Protein AF-A0A838THF3-F1 (afdb_monomer_lite)

pLDDT: mean 91.96, std 5.74, range [66.38, 97.25]

Radius of gyration: 15.58 Å; chains: 1; bounding box: 33×25×36 Å

Foldseek 3Di:
DVVPDDCVVCVPADADPVRHGPCPVVVVCVVCVVVDDPVLVVQLVVLVVVLVCCVVPHPDDNVVSVVVSVVSSVD

Secondary structure (DSSP, 8-state):
-GGGS-HHHHTTS-B-TTSSB--HHHHHHHHHHTTS-HHHHHHHHHHHHHHHHHHHH--S-HHHHHHHHHHHHH-

Sequence (75 aa):
TLNRLPAEATAHLPRKKDGSINGYALGIAAMQAHRFETERLVAGLEACLKANLQIVSSQLDHELILNQVVVKLLV

Structure (mmCIF, N/CA/C/O backbone):
data_AF-A0A838THF3-F1
#
_entry.id   AF-A0A838THF3-F1
#
loop_
_atom_site.group_PDB
_atom_site.id
_atom_site.type_symbol
_atom_site.label_atom_id
_atom_site.label_alt_id
_atom_site.label_comp_id
_atom_site.label_asym_id
_atom_site.label_entity_id
_atom_site.label_seq_id
_atom_site.pdbx_PDB_ins_code
_atom_site.Cartn_x
_atom_site.Cartn_y
_atom_site.Cartn_z
_atom_site.occupancy
_atom_site.B_iso_or_equiv
_atom_site.auth_seq_id
_atom_site.auth_comp_id
_atom_site.auth_asym_id
_atom_site.auth_atom_id
_atom_site.pdbx_PDB_model_num
ATOM 1 N N . THR A 1 1 ? 14.514 -6.992 -14.730 1.00 66.38 1 THR A N 1
ATOM 2 C CA . THR A 1 1 ? 14.485 -5.523 -14.552 1.00 66.38 1 THR A CA 1
ATOM 3 C C . THR A 1 1 ? 13.122 -5.009 -14.981 1.00 66.38 1 THR A C 1
ATOM 5 O O . THR A 1 1 ? 12.508 -5.644 -15.829 1.00 66.38 1 THR A O 1
ATOM 8 N N . LEU A 1 2 ? 12.635 -3.910 -14.389 1.00 76.00 2 LEU A N 1
ATOM 9 C CA . LEU A 1 2 ? 11.275 -3.360 -14.589 1.00 76.00 2 LEU A CA 1
ATOM 10 C C . LEU A 1 2 ? 10.864 -3.210 -16.063 1.00 76.00 2 LEU A C 1
ATOM 12 O O . LEU A 1 2 ? 9.719 -3.464 -16.406 1.00 76.00 2 LEU A O 1
ATOM 16 N N . ASN A 1 3 ? 11.818 -2.900 -16.942 1.00 76.56 3 ASN A N 1
ATOM 17 C CA . ASN A 1 3 ? 11.597 -2.749 -18.385 1.00 76.56 3 ASN A CA 1
ATOM 18 C C . ASN A 1 3 ? 11.232 -4.057 -19.119 1.00 76.56 3 ASN A C 1
ATOM 20 O O . ASN A 1 3 ? 10.953 -4.018 -20.310 1.00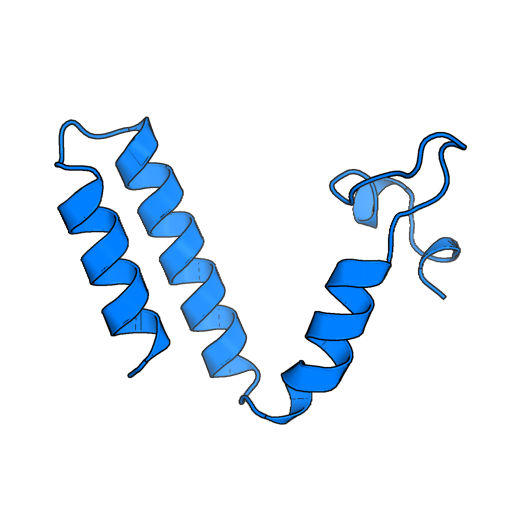 76.56 3 ASN A O 1
ATOM 24 N N . ARG A 1 4 ? 11.285 -5.216 -18.446 1.00 82.88 4 ARG A N 1
ATOM 25 C CA . ARG A 1 4 ? 10.873 -6.519 -19.001 1.00 82.88 4 ARG A CA 1
ATOM 26 C C . ARG A 1 4 ? 9.417 -6.869 -18.683 1.00 82.88 4 ARG A C 1
ATOM 28 O O . ARG A 1 4 ? 8.945 -7.903 -19.142 1.00 82.88 4 ARG A O 1
ATOM 35 N N . LEU A 1 5 ? 8.747 -6.067 -17.855 1.00 86.44 5 LEU A N 1
ATOM 36 C CA . LEU A 1 5 ? 7.335 -6.255 -17.547 1.00 86.44 5 LEU A CA 1
ATOM 37 C C . LEU A 1 5 ? 6.463 -5.764 -18.715 1.00 86.44 5 LEU A C 1
ATOM 39 O O . LEU A 1 5 ? 6.880 -4.850 -19.432 1.00 86.44 5 LEU A O 1
ATOM 43 N N . PRO A 1 6 ? 5.254 -6.327 -18.889 1.00 90.38 6 PRO A N 1
ATOM 44 C CA . PRO A 1 6 ? 4.280 -5.826 -19.851 1.00 90.38 6 PRO A CA 1
ATOM 45 C C . PRO A 1 6 ? 3.965 -4.340 -19.648 1.00 90.38 6 PRO A C 1
ATOM 47 O O . PRO A 1 6 ? 4.066 -3.802 -18.538 1.00 90.38 6 PRO A O 1
ATOM 50 N N . ALA A 1 7 ? 3.543 -3.675 -20.724 1.00 87.25 7 ALA A N 1
ATOM 51 C CA . ALA A 1 7 ? 3.198 -2.259 -20.680 1.00 87.25 7 ALA A CA 1
ATOM 52 C C . ALA A 1 7 ? 2.047 -1.984 -19.699 1.00 87.25 7 ALA A C 1
ATOM 54 O O . ALA A 1 7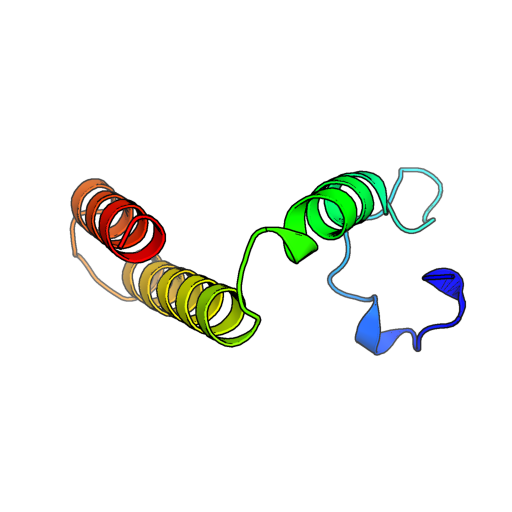 ? 2.111 -0.997 -18.967 1.00 87.25 7 ALA A O 1
ATOM 55 N N . GLU A 1 8 ? 1.049 -2.874 -19.606 1.00 89.88 8 GLU A N 1
ATOM 56 C CA . GLU A 1 8 ? -0.076 -2.684 -18.681 1.00 89.88 8 GLU A CA 1
ATOM 57 C C . GLU A 1 8 ? 0.391 -2.716 -17.218 1.00 89.88 8 GLU A C 1
ATOM 59 O O . GLU A 1 8 ? -0.019 -1.890 -16.403 1.00 89.88 8 GLU A O 1
ATOM 64 N N . ALA A 1 9 ? 1.329 -3.612 -16.900 1.00 86.25 9 ALA A N 1
ATOM 65 C CA . ALA A 1 9 ? 1.876 -3.779 -15.555 1.00 86.25 9 ALA A CA 1
ATOM 66 C C . ALA A 1 9 ? 2.730 -2.587 -15.088 1.00 86.25 9 ALA A C 1
ATOM 68 O O . ALA A 1 9 ? 2.980 -2.437 -13.895 1.00 86.25 9 ALA A O 1
ATOM 69 N N . THR A 1 10 ? 3.182 -1.731 -16.008 1.00 89.69 10 THR A N 1
ATOM 70 C CA . THR A 1 10 ? 4.017 -0.557 -15.698 1.00 89.69 10 THR A CA 1
ATOM 71 C C . THR A 1 10 ? 3.329 0.771 -16.007 1.00 89.69 10 THR A C 1
ATOM 73 O O . THR A 1 10 ? 3.907 1.828 -15.758 1.00 89.69 10 THR A O 1
ATOM 76 N N . ALA A 1 11 ? 2.088 0.745 -16.507 1.00 89.38 11 ALA A N 1
ATOM 77 C CA . ALA A 1 11 ? 1.357 1.932 -16.954 1.00 89.38 11 ALA A CA 1
ATOM 78 C C . ALA A 1 11 ? 1.124 2.966 -15.841 1.00 89.38 11 ALA A C 1
ATOM 80 O O . ALA A 1 11 ? 1.166 4.165 -16.098 1.00 89.38 11 ALA A O 1
ATOM 81 N N . HIS A 1 12 ? 0.920 2.500 -14.608 1.00 86.50 12 HIS A N 1
ATOM 82 C CA . HIS A 1 12 ? 0.675 3.335 -13.431 1.00 86.50 12 HIS A CA 1
ATOM 83 C C . HIS A 1 12 ? 1.965 3.836 -12.757 1.00 86.50 12 HIS A C 1
ATOM 85 O O . HIS A 1 12 ? 1.898 4.626 -11.816 1.00 86.50 12 HIS A O 1
ATOM 91 N N . LEU A 1 13 ? 3.142 3.371 -13.194 1.00 89.44 13 LEU A N 1
ATOM 92 C CA . LEU A 1 13 ? 4.408 3.752 -12.574 1.00 89.44 13 LEU A CA 1
ATOM 93 C C . LEU A 1 13 ? 4.847 5.152 -13.028 1.00 89.44 13 LEU A C 1
ATOM 95 O O . LEU A 1 13 ? 4.696 5.504 -14.202 1.00 89.44 1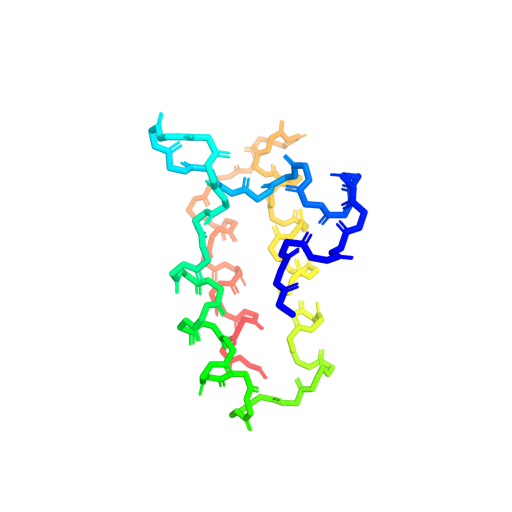3 LEU A O 1
ATOM 99 N N . PRO A 1 14 ? 5.456 5.948 -12.129 1.00 90.19 14 PRO A N 1
ATOM 100 C CA . PRO A 1 14 ? 5.971 7.261 -12.482 1.00 90.19 14 PRO A CA 1
ATOM 101 C C . PRO A 1 14 ? 7.056 7.148 -13.557 1.00 90.19 14 PRO A C 1
ATOM 103 O O . PRO A 1 14 ? 7.883 6.233 -13.543 1.00 90.19 14 PRO A O 1
ATOM 106 N N . ARG A 1 15 ? 7.087 8.116 -14.475 1.00 91.56 15 ARG A N 1
ATOM 107 C CA . ARG A 1 15 ? 8.082 8.199 -15.552 1.00 91.56 15 ARG A CA 1
ATOM 108 C C . ARG A 1 15 ? 9.020 9.377 -15.344 1.00 91.56 15 ARG A C 1
ATOM 110 O O . ARG A 1 15 ? 8.651 10.395 -14.762 1.00 91.56 15 ARG A O 1
ATOM 117 N N . LYS A 1 16 ? 10.253 9.229 -15.816 1.00 90.38 16 LYS A N 1
ATOM 118 C CA . LYS A 1 16 ? 11.205 10.334 -15.940 1.00 90.38 16 LYS A CA 1
ATOM 119 C C . LYS A 1 16 ? 10.861 11.178 -17.172 1.00 90.38 16 LYS A C 1
ATOM 121 O O . LYS A 1 16 ? 10.069 10.772 -18.020 1.00 90.38 16 LYS A O 1
ATOM 126 N N . LYS A 1 17 ? 11.507 12.341 -17.296 1.00 91.81 17 LYS A N 1
ATOM 127 C CA . LYS A 1 17 ? 11.342 13.251 -18.446 1.00 91.81 17 LYS A CA 1
ATOM 128 C C . LYS A 1 17 ? 11.704 12.606 -19.792 1.00 91.81 17 LYS A C 1
ATOM 130 O O . LYS A 1 17 ? 11.159 13.001 -20.809 1.00 91.81 17 LYS A O 1
ATOM 135 N N . ASP A 1 18 ? 12.595 11.616 -19.785 1.00 90.75 18 ASP A N 1
ATOM 136 C CA . ASP A 1 18 ? 13.006 10.839 -20.965 1.00 90.75 18 ASP A CA 1
ATOM 137 C C . ASP A 1 18 ? 12.039 9.684 -21.317 1.00 90.75 18 ASP A C 1
ATOM 139 O O . ASP A 1 18 ? 12.317 8.893 -22.214 1.00 90.75 18 ASP A O 1
ATOM 143 N N . GLY A 1 19 ? 10.913 9.556 -20.604 1.00 86.56 19 GLY A N 1
ATOM 144 C CA . GLY A 1 19 ? 9.902 8.516 -20.819 1.00 86.56 19 GLY A CA 1
ATOM 145 C C . GLY A 1 19 ? 10.212 7.164 -20.167 1.00 86.56 19 GLY A C 1
ATOM 146 O O . GLY A 1 19 ? 9.324 6.302 -20.099 1.00 86.56 19 GLY A O 1
ATOM 147 N N . SER A 1 20 ? 11.422 6.972 -19.633 1.00 87.88 20 SER A N 1
ATOM 148 C CA . SER A 1 20 ? 11.796 5.756 -18.905 1.00 87.88 20 SER A CA 1
ATOM 149 C C . SER A 1 20 ? 11.091 5.660 -17.544 1.00 87.88 20 SER A C 1
ATOM 151 O O . SER A 1 20 ? 10.671 6.663 -16.961 1.00 87.88 20 SER A O 1
ATOM 153 N N . ILE A 1 21 ? 10.946 4.440 -17.014 1.00 90.62 21 ILE A N 1
ATOM 154 C CA . ILE A 1 21 ? 10.320 4.212 -15.703 1.00 90.62 21 ILE A CA 1
ATOM 155 C C . ILE A 1 21 ? 11.205 4.801 -14.595 1.00 90.62 21 ILE A C 1
ATOM 157 O O . ILE A 1 21 ? 12.402 4.510 -14.498 1.00 90.62 21 ILE A O 1
ATOM 161 N N . ASN A 1 22 ? 10.607 5.597 -13.709 1.00 91.31 22 ASN A N 1
ATOM 162 C CA . ASN A 1 22 ? 11.254 6.058 -12.491 1.00 91.31 22 ASN A CA 1
ATOM 163 C C . ASN A 1 22 ? 11.136 4.993 -11.389 1.00 91.31 22 ASN A C 1
ATOM 165 O O . ASN A 1 22 ? 10.204 4.991 -10.589 1.00 91.31 22 ASN A O 1
ATOM 169 N N . GLY A 1 23 ? 12.114 4.089 -11.338 1.00 89.88 23 GLY A N 1
ATOM 170 C CA . GLY A 1 23 ? 12.170 3.024 -10.336 1.00 89.88 23 GLY A CA 1
ATOM 171 C C . GLY A 1 23 ? 12.717 3.433 -8.964 1.00 89.88 23 GLY A C 1
ATOM 172 O O . GLY A 1 23 ? 12.837 2.562 -8.112 1.00 89.88 23 GLY A O 1
ATOM 173 N N . TYR A 1 24 ? 13.080 4.701 -8.728 1.00 90.62 24 TYR A N 1
ATOM 174 C CA . TYR A 1 24 ? 13.788 5.101 -7.501 1.00 90.62 24 TYR A CA 1
ATOM 175 C C . TYR A 1 24 ? 12.988 4.788 -6.230 1.00 90.62 24 TYR A C 1
ATOM 177 O O . TYR A 1 24 ? 13.467 4.057 -5.365 1.00 90.62 24 TYR A O 1
ATOM 185 N N . ALA A 1 25 ? 11.744 5.269 -6.148 1.00 89.75 25 ALA A N 1
ATOM 186 C CA . ALA A 1 25 ? 10.879 5.028 -4.992 1.00 89.75 25 ALA A CA 1
ATOM 187 C C . ALA A 1 25 ? 10.592 3.531 -4.787 1.00 89.75 25 ALA A C 1
ATOM 189 O O . ALA A 1 25 ? 10.615 3.046 -3.658 1.00 89.75 25 ALA A O 1
ATOM 190 N N . LEU A 1 26 ? 10.403 2.784 -5.881 1.00 89.38 26 LEU A N 1
ATOM 191 C CA . LEU A 1 26 ? 10.203 1.337 -5.825 1.00 89.38 26 LEU A CA 1
ATOM 192 C C . LEU A 1 26 ? 11.455 0.607 -5.321 1.00 89.38 26 LEU A C 1
ATOM 194 O O . LEU A 1 26 ? 11.340 -0.346 -4.561 1.00 89.38 26 LEU A O 1
ATOM 198 N N . GLY A 1 27 ? 12.649 1.076 -5.694 1.00 91.69 27 GLY A N 1
ATOM 199 C CA . GLY A 1 27 ? 13.915 0.565 -5.174 1.00 91.69 27 GLY A CA 1
ATOM 200 C C . GLY A 1 27 ? 14.052 0.783 -3.667 1.00 91.69 27 GLY A C 1
ATOM 201 O O . GLY A 1 27 ? 14.395 -0.154 -2.951 1.00 91.69 27 GLY A O 1
ATOM 202 N N . ILE A 1 28 ? 13.719 1.981 -3.168 1.00 94.12 28 ILE A N 1
ATOM 203 C CA . ILE A 1 28 ? 13.685 2.256 -1.721 1.00 94.12 28 ILE A CA 1
ATOM 204 C C . ILE A 1 28 ? 12.694 1.326 -1.014 1.00 94.12 28 ILE A C 1
ATOM 206 O O . ILE A 1 28 ? 13.053 0.701 -0.017 1.00 94.12 28 ILE A O 1
ATOM 210 N N . ALA A 1 29 ? 11.477 1.187 -1.547 1.00 91.81 29 ALA A N 1
ATOM 211 C CA . ALA A 1 29 ? 10.461 0.306 -0.980 1.00 91.81 29 ALA A CA 1
ATOM 212 C C . ALA A 1 29 ? 10.930 -1.158 -0.949 1.00 91.81 29 ALA A C 1
ATOM 214 O O . ALA A 1 29 ? 10.838 -1.807 0.089 1.00 91.81 29 ALA A O 1
ATOM 215 N N . ALA A 1 30 ? 11.519 -1.657 -2.040 1.00 91.94 30 ALA A N 1
ATOM 216 C CA . ALA A 1 30 ? 12.047 -3.018 -2.118 1.00 91.94 30 ALA A CA 1
ATOM 217 C C . ALA A 1 30 ? 13.158 -3.267 -1.085 1.00 91.94 30 ALA A C 1
ATOM 219 O O . ALA A 1 30 ? 13.185 -4.318 -0.448 1.00 91.94 30 ALA A O 1
ATOM 220 N N . MET A 1 31 ? 14.035 -2.281 -0.857 1.00 94.81 31 MET A N 1
ATOM 221 C CA . MET A 1 31 ? 15.069 -2.367 0.178 1.00 94.81 31 MET A CA 1
ATOM 222 C C . MET A 1 31 ? 14.500 -2.437 1.597 1.00 94.81 31 MET A C 1
ATOM 224 O O . MET A 1 31 ? 15.186 -2.939 2.476 1.00 94.81 31 MET A O 1
ATOM 228 N N . GLN A 1 32 ? 13.281 -1.953 1.846 1.00 94.94 32 GLN A N 1
ATOM 229 C CA . GLN A 1 32 ? 12.645 -1.986 3.170 1.00 94.94 32 GLN A CA 1
ATOM 230 C C . GLN A 1 32 ? 11.612 -3.108 3.325 1.00 94.94 32 GLN A C 1
ATOM 232 O O . GLN A 1 32 ? 11.284 -3.467 4.451 1.00 94.94 32 GLN A O 1
ATOM 237 N N . ALA A 1 33 ? 11.123 -3.682 2.223 1.00 93.88 33 ALA A N 1
ATOM 238 C CA . ALA A 1 33 ? 10.027 -4.651 2.220 1.00 93.88 33 ALA A CA 1
ATOM 239 C C . ALA A 1 33 ? 10.302 -5.879 3.101 1.00 93.88 33 ALA A C 1
ATOM 241 O O . ALA A 1 33 ? 9.400 -6.351 3.778 1.00 93.88 33 ALA A O 1
ATOM 242 N N . HIS A 1 34 ? 11.558 -6.335 3.172 1.00 94.31 34 HIS A N 1
ATOM 243 C CA . HIS A 1 34 ? 11.971 -7.476 4.002 1.00 94.31 34 HIS A CA 1
ATOM 244 C C . HIS A 1 34 ? 11.759 -7.278 5.515 1.00 94.31 34 HIS A C 1
ATOM 246 O O . HIS A 1 34 ? 11.911 -8.224 6.279 1.00 94.31 34 HIS A O 1
ATOM 252 N N . ARG A 1 35 ? 11.463 -6.053 5.964 1.00 94.88 35 ARG A N 1
ATOM 253 C CA . ARG A 1 35 ? 11.186 -5.735 7.372 1.00 94.88 35 ARG A CA 1
ATOM 254 C C . ARG A 1 35 ? 9.735 -5.997 7.769 1.00 94.88 35 ARG A C 1
ATOM 256 O O . ARG A 1 35 ? 9.391 -5.822 8.935 1.00 94.88 35 ARG A O 1
ATOM 263 N N . PHE A 1 36 ? 8.886 -6.352 6.811 1.00 94.44 36 PHE A N 1
ATOM 264 C CA . PHE A 1 36 ? 7.458 -6.531 7.007 1.00 94.44 36 PHE A CA 1
ATOM 265 C C . PHE A 1 36 ? 7.024 -7.869 6.425 1.00 94.44 36 PHE A C 1
ATOM 267 O O . PHE A 1 36 ? 7.438 -8.246 5.330 1.00 94.44 36 PHE A O 1
ATOM 274 N N . GLU A 1 37 ? 6.137 -8.555 7.138 1.00 95.12 37 GLU A N 1
ATOM 275 C CA . GLU A 1 37 ? 5.435 -9.702 6.577 1.00 95.12 37 GLU A CA 1
ATOM 276 C C . GLU A 1 37 ? 4.583 -9.265 5.384 1.00 95.12 37 GLU A C 1
ATOM 278 O O . GLU A 1 37 ? 4.003 -8.173 5.373 1.00 95.12 37 GLU A O 1
ATOM 283 N N . THR A 1 38 ? 4.476 -10.136 4.379 1.00 94.56 38 THR A N 1
ATOM 284 C CA . THR A 1 38 ? 3.724 -9.825 3.151 1.00 94.56 38 THR A CA 1
ATOM 285 C C . THR A 1 38 ? 2.263 -9.501 3.467 1.00 94.56 38 THR A C 1
ATOM 287 O O . THR A 1 38 ? 1.716 -8.543 2.927 1.00 94.56 38 THR A O 1
ATOM 290 N N . GLU A 1 39 ? 1.655 -10.232 4.403 1.00 95.44 39 GLU A N 1
ATOM 291 C CA . GLU A 1 39 ? 0.282 -9.989 4.865 1.00 95.44 39 GLU A CA 1
ATOM 292 C C . GLU A 1 39 ? 0.110 -8.577 5.440 1.00 95.44 39 GLU A C 1
ATOM 294 O O . GLU A 1 39 ? -0.888 -7.910 5.168 1.00 95.44 39 GLU A O 1
ATOM 299 N N . ARG A 1 40 ? 1.120 -8.071 6.160 1.00 94.31 40 ARG A N 1
ATOM 300 C CA . ARG A 1 40 ? 1.100 -6.716 6.723 1.00 94.31 40 ARG A CA 1
ATOM 301 C C . ARG A 1 40 ? 1.185 -5.645 5.637 1.00 94.31 40 ARG A C 1
ATOM 303 O O . ARG A 1 40 ? 0.501 -4.628 5.724 1.00 94.31 40 ARG A O 1
ATOM 310 N N . LEU A 1 41 ? 1.985 -5.877 4.595 1.00 94.69 41 LEU A N 1
ATOM 311 C CA . LEU A 1 41 ? 2.062 -4.978 3.438 1.00 94.69 41 LEU A CA 1
ATOM 312 C C . LEU A 1 41 ? 0.732 -4.928 2.672 1.00 94.69 41 LEU A C 1
ATOM 314 O O . LEU A 1 41 ? 0.293 -3.845 2.283 1.00 94.69 41 LEU A O 1
ATOM 318 N N . VAL A 1 42 ? 0.076 -6.079 2.495 1.00 95.62 42 VAL A N 1
ATOM 319 C CA . VAL A 1 42 ? -1.246 -6.173 1.855 1.00 95.62 42 VAL A CA 1
ATOM 320 C C . VAL A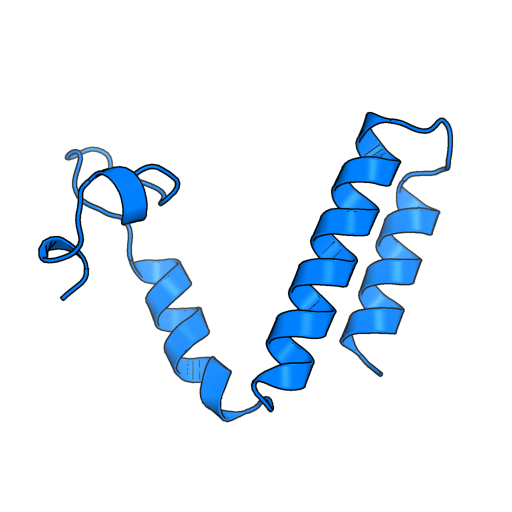 1 42 ? -2.297 -5.424 2.675 1.00 95.62 42 VAL A C 1
ATOM 322 O O . VAL A 1 42 ? -2.964 -4.541 2.137 1.00 95.62 42 VAL A O 1
ATOM 325 N N . ALA A 1 43 ? -2.381 -5.688 3.981 1.00 95.69 43 ALA A N 1
ATOM 326 C CA . ALA A 1 43 ? -3.330 -5.016 4.868 1.00 95.69 43 ALA A CA 1
ATOM 327 C C . ALA A 1 43 ? -3.132 -3.488 4.888 1.00 95.69 43 ALA A C 1
ATOM 329 O O . ALA A 1 43 ? -4.100 -2.722 4.858 1.00 95.69 43 ALA A O 1
ATOM 330 N N . GLY A 1 44 ? -1.878 -3.025 4.880 1.00 95.56 44 GLY A N 1
ATOM 331 C CA . GLY A 1 44 ? -1.566 -1.601 4.797 1.00 95.56 44 GLY A CA 1
ATOM 332 C C . GLY A 1 44 ? -2.028 -0.960 3.484 1.00 95.56 44 GLY A C 1
ATOM 333 O O . GLY A 1 44 ? -2.603 0.130 3.495 1.00 95.56 44 GLY A O 1
ATOM 334 N N . LEU A 1 45 ? -1.844 -1.648 2.353 1.00 95.50 45 LEU A N 1
ATOM 335 C CA . LEU A 1 45 ? -2.322 -1.177 1.053 1.00 95.50 45 LEU A CA 1
ATOM 336 C C . LEU A 1 45 ? -3.856 -1.095 1.002 1.00 95.50 45 LEU A C 1
ATOM 338 O O . LEU A 1 45 ? -4.401 -0.101 0.517 1.00 95.50 45 LEU A O 1
ATOM 342 N N . GLU A 1 46 ? -4.557 -2.093 1.541 1.00 97.06 46 GLU A N 1
ATOM 343 C CA . GLU A 1 46 ? -6.022 -2.097 1.639 1.00 97.06 46 GLU A CA 1
ATOM 344 C C . GLU A 1 46 ? -6.546 -0.954 2.520 1.00 97.06 46 GLU A C 1
ATOM 346 O O . GLU A 1 46 ? -7.534 -0.298 2.171 1.00 97.06 46 GLU A O 1
ATOM 351 N N . ALA A 1 47 ? -5.867 -0.659 3.634 1.00 97.25 47 ALA A N 1
ATOM 352 C CA . ALA A 1 47 ? -6.202 0.474 4.492 1.00 97.25 47 ALA A CA 1
ATOM 353 C C . ALA A 1 47 ? -6.071 1.811 3.743 1.00 97.25 47 ALA A C 1
ATOM 355 O O . ALA A 1 47 ? -6.982 2.643 3.816 1.00 97.25 47 ALA A O 1
ATOM 356 N N . CYS A 1 48 ? -4.991 1.991 2.977 1.00 96.75 48 CYS A N 1
ATOM 357 C CA . CYS A 1 48 ? -4.794 3.160 2.119 1.00 96.75 48 CYS A CA 1
ATOM 358 C C . CYS A 1 48 ? -5.871 3.263 1.029 1.00 96.75 48 CYS A C 1
ATOM 360 O O . CYS A 1 48 ? -6.409 4.347 0.803 1.00 96.75 48 CYS A O 1
ATOM 362 N N . LEU A 1 49 ? -6.236 2.150 0.383 1.00 96.44 49 LEU A N 1
ATOM 363 C CA . LEU A 1 49 ? -7.290 2.125 -0.635 1.00 96.44 49 LEU A CA 1
ATOM 364 C C . LEU A 1 49 ? -8.649 2.532 -0.051 1.00 96.44 49 LEU A C 1
ATOM 366 O O . LEU A 1 49 ? -9.342 3.378 -0.619 1.00 96.44 49 LEU A O 1
ATOM 370 N N . LYS A 1 50 ? -9.017 1.971 1.106 1.00 96.62 50 LYS A N 1
ATOM 371 C CA . LYS A 1 50 ? -10.264 2.314 1.801 1.00 96.62 50 LYS A CA 1
ATOM 372 C C . LYS A 1 50 ? -10.311 3.794 2.174 1.00 96.62 50 LYS A C 1
ATOM 374 O O . LYS A 1 50 ? -11.348 4.427 1.996 1.00 96.62 50 LYS A O 1
ATOM 379 N N . ALA A 1 51 ? -9.204 4.343 2.663 1.00 97.12 51 ALA A N 1
ATOM 380 C CA . ALA A 1 51 ? -9.113 5.756 3.000 1.00 97.12 51 ALA A CA 1
ATOM 381 C C . ALA A 1 51 ? -9.218 6.654 1.767 1.00 97.12 51 ALA A C 1
ATOM 383 O O . ALA A 1 51 ? -9.970 7.622 1.792 1.00 97.12 51 ALA A O 1
ATOM 384 N N . ASN A 1 52 ? -8.542 6.300 0.670 1.00 96.56 52 ASN A N 1
ATOM 385 C CA . ASN A 1 52 ? -8.653 7.024 -0.593 1.00 96.56 52 ASN A CA 1
ATOM 386 C C . ASN A 1 52 ? -10.111 7.091 -1.070 1.00 96.56 52 ASN A C 1
ATOM 388 O O . ASN A 1 52 ? -10.588 8.167 -1.415 1.00 96.56 52 ASN A O 1
ATOM 392 N N . LEU A 1 53 ? -10.840 5.969 -1.015 1.00 96.94 53 LEU A N 1
ATOM 393 C CA . LEU A 1 53 ? -12.271 5.945 -1.331 1.00 96.94 53 LEU A CA 1
ATOM 394 C C . LEU A 1 53 ? -13.074 6.866 -0.403 1.00 96.94 53 LEU A C 1
ATOM 396 O O . LEU A 1 53 ? -13.846 7.683 -0.888 1.00 96.94 53 LEU A O 1
ATOM 400 N N . GLN A 1 54 ? -12.857 6.795 0.913 1.00 96.69 54 GLN A N 1
ATOM 401 C CA . GLN A 1 54 ? -13.554 7.656 1.876 1.00 96.69 54 GLN A CA 1
ATOM 402 C C . GLN A 1 54 ? -13.297 9.148 1.637 1.00 96.69 54 GLN A C 1
ATOM 404 O O . GLN A 1 54 ? -14.238 9.935 1.708 1.00 96.69 54 GLN A O 1
ATOM 409 N N . ILE A 1 55 ? -12.059 9.533 1.323 1.00 96.31 55 ILE A N 1
ATOM 410 C CA . ILE A 1 55 ? -11.680 10.928 1.053 1.00 96.31 55 ILE A CA 1
ATOM 411 C C . ILE A 1 55 ? -12.463 11.491 -0.139 1.00 96.31 55 ILE A C 1
ATOM 413 O O . ILE A 1 55 ? -12.899 12.639 -0.089 1.00 96.31 55 ILE A O 1
ATOM 417 N N . VAL A 1 56 ? -12.654 10.695 -1.197 1.00 96.19 56 VAL A N 1
ATOM 418 C CA . VAL A 1 56 ? -13.293 11.161 -2.443 1.00 96.19 56 VAL A CA 1
ATOM 419 C C . VAL A 1 56 ? -14.803 10.938 -2.490 1.00 96.19 56 VAL A C 1
ATOM 421 O O . VAL A 1 56 ? -15.482 11.586 -3.283 1.00 96.19 56 VAL A O 1
ATOM 424 N N . SER A 1 57 ? -15.338 10.015 -1.688 1.00 95.38 57 SER A N 1
ATOM 425 C CA . SER A 1 57 ? -16.741 9.591 -1.776 1.00 95.38 57 SER A CA 1
ATOM 426 C C . SER A 1 57 ? -17.581 9.922 -0.543 1.00 95.38 57 SER A C 1
ATOM 428 O O . SER A 1 57 ? -18.766 9.589 -0.520 1.00 95.38 57 SER A O 1
ATOM 430 N N . SER A 1 58 ? -16.999 10.505 0.506 1.00 93.75 58 SER A N 1
ATOM 431 C CA . SER A 1 58 ? -17.710 10.833 1.746 1.00 93.75 58 SER A CA 1
ATOM 432 C C . SER A 1 58 ? -17.510 12.294 2.153 1.00 93.75 58 SER A C 1
ATOM 434 O O . SER A 1 58 ? -16.628 12.976 1.643 1.00 93.75 58 SER A O 1
ATOM 436 N N . GLN A 1 59 ? -18.338 12.769 3.085 1.00 92.56 59 GLN A N 1
ATOM 437 C CA . GLN A 1 59 ? -18.205 14.091 3.716 1.00 92.56 59 GLN A CA 1
ATOM 438 C C . GLN A 1 59 ? -17.449 14.022 5.054 1.00 92.56 59 GLN A C 1
ATOM 440 O O . GLN A 1 59 ? -17.524 14.947 5.859 1.00 92.56 59 GLN A O 1
ATOM 445 N N . LEU A 1 60 ? -16.784 12.898 5.335 1.00 92.06 60 LEU A N 1
ATOM 446 C CA . LEU A 1 60 ? -15.996 12.748 6.550 1.00 92.06 60 LEU A CA 1
ATOM 447 C C . LEU A 1 60 ? -14.776 13.667 6.502 1.00 92.06 60 LEU A C 1
ATOM 449 O O . LEU A 1 60 ? -14.191 13.899 5.443 1.00 92.06 60 LEU A O 1
ATOM 453 N N . ASP A 1 61 ? -14.379 14.140 7.678 1.00 95.56 61 ASP A N 1
ATOM 454 C CA . ASP A 1 61 ? -13.180 14.946 7.839 1.00 95.56 61 ASP A CA 1
ATOM 455 C C . ASP A 1 61 ? -11.923 14.179 7.379 1.00 95.56 61 ASP A C 1
ATOM 457 O O . ASP A 1 61 ? -11.698 13.019 7.747 1.00 95.56 61 ASP A O 1
ATOM 461 N N . HIS A 1 62 ? -11.112 14.823 6.536 1.00 94.94 62 HIS A N 1
ATOM 462 C CA . HIS A 1 62 ? -9.936 14.192 5.931 1.00 94.94 62 HIS A CA 1
ATOM 463 C C . HIS A 1 62 ? -8.841 13.917 6.960 1.00 94.94 62 HIS A C 1
ATOM 465 O O . HIS A 1 62 ? -8.175 12.886 6.865 1.00 94.94 62 HIS A O 1
ATOM 471 N N . GLU A 1 63 ? -8.671 14.789 7.957 1.00 96.00 63 GLU A N 1
ATOM 472 C CA . GLU A 1 63 ? -7.680 14.602 9.018 1.00 96.00 63 GLU A CA 1
ATOM 473 C C . GLU A 1 63 ? -8.018 13.360 9.851 1.00 96.00 63 GLU A C 1
ATOM 475 O O . GLU A 1 63 ? -7.152 12.518 10.102 1.00 96.00 63 GLU A O 1
ATOM 480 N N . LEU A 1 64 ? -9.297 13.173 10.184 1.00 96.19 64 LEU A N 1
ATOM 481 C CA . LEU A 1 64 ? -9.778 11.970 10.857 1.00 96.19 64 LEU A CA 1
ATOM 482 C C . LEU A 1 64 ? -9.488 10.697 10.048 1.00 96.19 64 LEU A C 1
ATOM 484 O O . LEU A 1 64 ? -8.999 9.714 10.612 1.00 96.19 64 LEU A O 1
ATOM 488 N N . ILE A 1 65 ? -9.773 10.697 8.741 1.00 96.50 65 ILE A N 1
ATOM 489 C CA . ILE A 1 65 ? -9.509 9.536 7.876 1.00 96.50 65 ILE A CA 1
ATOM 490 C C . ILE A 1 65 ? -8.009 9.207 7.863 1.00 96.50 65 ILE A C 1
ATOM 492 O O . ILE A 1 65 ? -7.628 8.048 8.044 1.00 96.50 65 ILE A O 1
ATOM 496 N N . LEU A 1 66 ? -7.151 10.213 7.681 1.00 96.12 66 LEU A N 1
ATOM 497 C CA . LEU A 1 66 ? -5.701 10.024 7.620 1.00 96.12 66 LEU A CA 1
ATOM 498 C C . LEU A 1 66 ? -5.129 9.535 8.958 1.00 96.12 66 LEU A C 1
ATOM 500 O O . LEU A 1 66 ? -4.324 8.601 8.968 1.00 96.12 66 LEU A O 1
ATOM 504 N N . ASN A 1 67 ? -5.606 10.067 10.085 1.00 96.25 67 ASN A N 1
ATOM 505 C CA . ASN A 1 67 ? -5.215 9.598 11.416 1.00 96.25 67 ASN A CA 1
ATOM 506 C C . ASN A 1 67 ? -5.549 8.112 11.620 1.00 96.25 67 ASN A C 1
ATOM 508 O O . ASN A 1 67 ? -4.725 7.349 12.129 1.00 96.25 67 ASN A O 1
ATOM 512 N N . GLN A 1 68 ? -6.719 7.657 11.160 1.00 94.69 68 GLN A N 1
ATOM 513 C CA . GLN A 1 68 ? -7.083 6.238 11.231 1.00 94.69 68 GLN A CA 1
ATOM 514 C C . GLN A 1 68 ? -6.173 5.34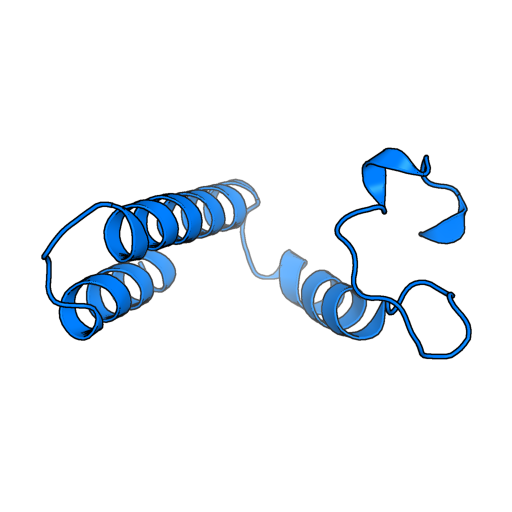4 10.381 1.00 94.69 68 GLN A C 1
ATOM 516 O O . GLN A 1 68 ? -5.894 4.214 10.783 1.00 94.69 68 GLN A O 1
ATOM 521 N N . VAL A 1 69 ? -5.719 5.812 9.214 1.00 96.12 69 VAL A N 1
ATOM 522 C CA . VAL A 1 69 ? -4.760 5.063 8.383 1.00 96.12 69 VAL A CA 1
ATOM 523 C C . VAL A 1 69 ? -3.435 4.907 9.110 1.00 96.12 69 VAL A C 1
ATOM 525 O O . VAL A 1 69 ? -2.929 3.792 9.190 1.00 96.12 69 VAL A O 1
ATOM 52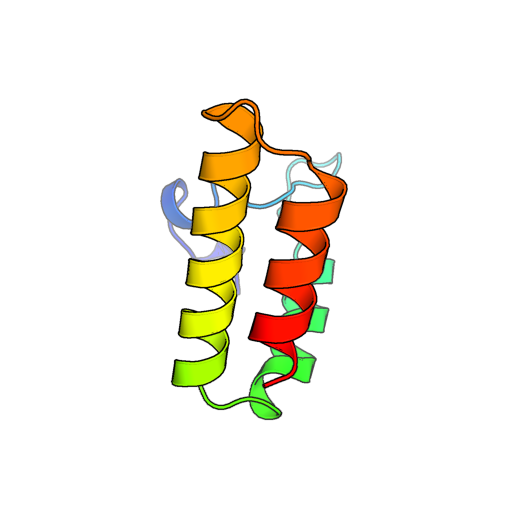8 N N . VAL A 1 70 ? -2.899 5.986 9.686 1.00 95.56 70 VAL A N 1
ATOM 529 C CA . VAL A 1 70 ? -1.626 5.941 10.422 1.00 95.56 70 VAL A CA 1
ATOM 530 C C . VAL A 1 70 ? -1.688 4.916 11.552 1.00 95.56 70 VAL A C 1
ATOM 532 O O . VAL A 1 70 ? -0.797 4.077 11.659 1.00 95.56 70 VAL A O 1
ATOM 535 N N . VAL A 1 71 ? -2.767 4.912 12.341 1.00 95.06 71 VAL A N 1
ATOM 536 C CA . VAL A 1 71 ? -2.961 3.911 13.404 1.00 95.06 71 VAL A CA 1
ATOM 537 C C . VAL A 1 71 ? -2.975 2.490 12.833 1.00 95.06 71 VAL A C 1
ATOM 539 O O . VAL A 1 71 ? -2.276 1.623 13.347 1.00 95.06 71 VAL A O 1
ATOM 542 N N . LYS A 1 72 ? -3.706 2.244 11.739 1.00 93.25 72 LYS A N 1
ATOM 543 C CA . LYS A 1 72 ? -3.783 0.916 11.102 1.00 93.25 72 LYS A CA 1
ATOM 544 C C . LYS A 1 72 ? -2.457 0.424 10.521 1.00 93.25 72 LYS A C 1
ATOM 546 O O . LYS A 1 72 ? -2.285 -0.779 10.396 1.00 93.25 72 LYS A O 1
ATOM 551 N N . LEU A 1 73 ? -1.551 1.326 10.143 1.00 92.25 73 LEU A N 1
ATOM 552 C CA . LEU A 1 73 ? -0.227 0.968 9.622 1.00 92.25 73 LEU A CA 1
ATOM 553 C C . LEU A 1 73 ? 0.793 0.665 10.730 1.00 92.25 73 LEU A C 1
ATOM 555 O O . LEU A 1 73 ? 1.795 -0.001 10.469 1.00 92.25 73 LEU A O 1
ATOM 559 N N . LEU A 1 74 ? 0.573 1.182 11.941 1.00 88.62 74 LEU A N 1
ATOM 560 C CA . LEU A 1 74 ? 1.483 1.015 13.078 1.00 88.62 74 LEU A CA 1
ATOM 561 C C . LEU A 1 74 ? 1.201 -0.250 13.891 1.00 88.62 74 LEU A C 1
ATOM 563 O O . LEU A 1 74 ? 2.142 -0.829 14.444 1.00 88.62 74 LEU A O 1
ATOM 567 N N . VAL A 1 75 ? -0.066 -0.662 13.951 1.00 70.81 75 VAL A N 1
ATOM 568 C CA . VAL A 1 75 ? -0.521 -1.912 14.585 1.00 70.81 75 VAL A CA 1
ATOM 569 C C . VAL A 1 75 ? -0.300 -3.104 13.642 1.00 70.81 75 VAL A C 1
ATOM 571 O O . VAL A 1 75 ? -0.287 -4.242 14.145 1.00 70.81 75 VAL A O 1
#